Protein AF-A0A532DV14-F1 (afdb_monomer_lite)

Structure (mmCIF, N/CA/C/O backbone):
data_AF-A0A532DV14-F1
#
_entry.id   AF-A0A532DV14-F1
#
loop_
_atom_site.group_PDB
_atom_site.id
_atom_site.type_symbol
_atom_site.label_atom_id
_atom_site.label_alt_id
_atom_site.label_comp_id
_atom_site.label_asym_id
_atom_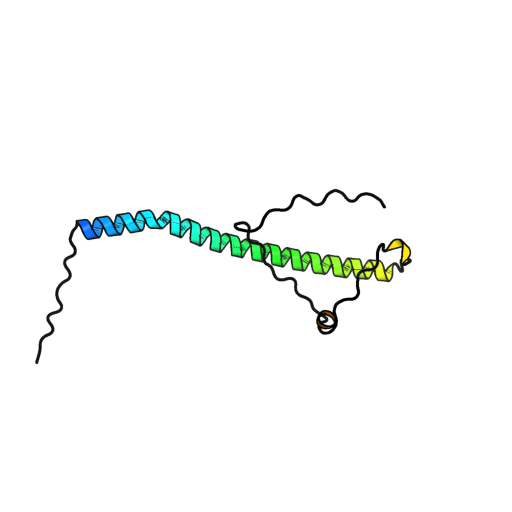site.label_entity_id
_atom_site.label_seq_id
_atom_site.pdbx_PDB_ins_code
_atom_site.Cartn_x
_atom_site.Cartn_y
_atom_site.Cartn_z
_atom_site.occupancy
_atom_site.B_iso_or_equiv
_atom_site.auth_seq_id
_atom_site.auth_comp_id
_atom_site.auth_asym_id
_atom_site.auth_atom_id
_atom_site.pdbx_PDB_model_num
ATOM 1 N N . MET A 1 1 ? 32.159 -33.730 -42.523 1.00 47.75 1 MET A N 1
ATOM 2 C CA . MET A 1 1 ? 32.304 -32.655 -41.511 1.00 47.75 1 MET A CA 1
ATOM 3 C C . MET A 1 1 ? 31.817 -31.330 -42.101 1.00 47.75 1 MET A C 1
ATOM 5 O O . MET A 1 1 ? 32.539 -30.713 -42.873 1.00 47.75 1 MET A O 1
ATOM 9 N N . ARG A 1 2 ? 30.573 -30.920 -41.816 1.00 55.19 2 ARG A N 1
ATOM 10 C CA . ARG A 1 2 ? 29.990 -29.655 -42.305 1.00 55.19 2 ARG A CA 1
ATOM 11 C C . ARG A 1 2 ? 30.410 -28.537 -41.345 1.00 55.19 2 ARG A C 1
ATOM 13 O O . ARG A 1 2 ? 29.931 -28.495 -40.217 1.00 55.19 2 ARG A O 1
ATOM 20 N N . ARG A 1 3 ? 31.344 -27.672 -41.751 1.00 60.66 3 ARG A N 1
ATOM 21 C CA . ARG A 1 3 ? 31.701 -26.482 -40.965 1.00 60.66 3 ARG A CA 1
ATOM 22 C C . ARG A 1 3 ? 30.551 -25.484 -41.078 1.00 60.66 3 ARG A C 1
ATOM 24 O O . ARG A 1 3 ? 30.345 -24.905 -42.139 1.00 60.66 3 ARG A O 1
ATOM 31 N N . VAL A 1 4 ? 29.795 -25.312 -39.998 1.00 64.56 4 VAL A N 1
ATOM 32 C CA . VAL A 1 4 ? 28.842 -24.208 -39.864 1.00 64.56 4 VAL A CA 1
ATOM 33 C C . VAL A 1 4 ? 29.678 -22.947 -39.684 1.00 64.56 4 VAL A C 1
ATOM 35 O O . VAL A 1 4 ? 30.227 -22.697 -38.614 1.00 64.56 4 VAL A O 1
ATOM 38 N N . THR A 1 5 ? 29.869 -22.181 -40.752 1.00 64.38 5 THR A N 1
ATOM 39 C CA . THR A 1 5 ? 30.481 -20.858 -40.647 1.00 64.38 5 THR A CA 1
ATOM 40 C C . THR A 1 5 ? 29.485 -19.948 -39.942 1.00 64.38 5 THR A C 1
ATOM 42 O O . THR A 1 5 ? 28.460 -19.597 -40.524 1.00 64.38 5 THR A O 1
ATOM 45 N N . ALA A 1 6 ? 29.764 -19.588 -38.688 1.00 66.62 6 ALA A N 1
ATOM 46 C CA . ALA A 1 6 ? 29.006 -18.572 -37.971 1.00 66.62 6 ALA A CA 1
ATOM 47 C C . ALA A 1 6 ? 29.075 -17.262 -38.770 1.00 66.62 6 ALA A C 1
ATOM 49 O O . ALA A 1 6 ? 30.128 -16.6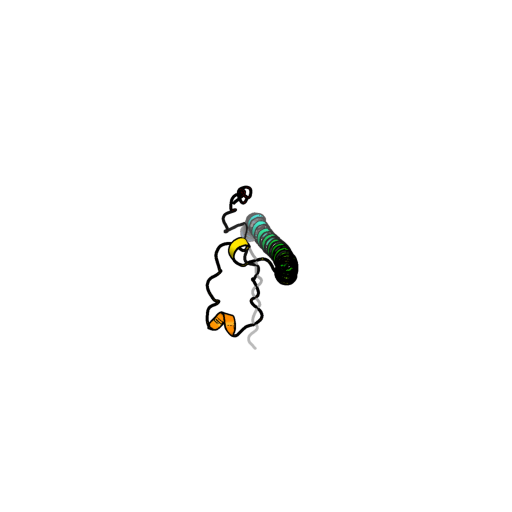28 -38.880 1.00 66.62 6 ALA A O 1
ATOM 50 N N . GLN A 1 7 ? 27.962 -16.901 -39.403 1.00 72.25 7 GLN A N 1
ATOM 51 C CA . GLN A 1 7 ? 27.851 -15.694 -40.205 1.00 72.25 7 GLN A CA 1
ATOM 52 C C . GLN A 1 7 ? 28.035 -14.484 -39.283 1.00 72.25 7 GLN A C 1
ATOM 54 O O . GLN A 1 7 ? 27.257 -14.272 -38.355 1.00 72.25 7 GLN A O 1
ATOM 59 N N . LYS A 1 8 ? 29.102 -13.707 -39.504 1.00 71.62 8 LYS A N 1
ATOM 60 C CA . LYS A 1 8 ? 29.409 -12.524 -38.691 1.00 71.62 8 LYS A CA 1
ATOM 61 C C . LYS A 1 8 ? 28.308 -11.480 -38.893 1.00 71.62 8 LYS A C 1
ATOM 63 O O . LYS A 1 8 ? 28.135 -10.968 -39.998 1.00 71.62 8 LYS A O 1
ATOM 68 N N . TRP A 1 9 ? 27.567 -11.173 -37.832 1.00 79.50 9 TRP A N 1
ATOM 69 C CA . TRP A 1 9 ? 26.539 -10.134 -37.831 1.00 79.50 9 TRP A CA 1
ATOM 70 C C . TRP A 1 9 ? 27.192 -8.756 -38.028 1.00 79.50 9 TRP A C 1
ATOM 72 O O . TRP A 1 9 ? 28.098 -8.383 -37.286 1.00 79.50 9 TRP A O 1
ATOM 82 N N . ARG A 1 10 ? 26.777 -8.017 -39.065 1.00 81.50 10 ARG A N 1
ATOM 83 C CA . ARG A 1 10 ? 27.280 -6.669 -39.394 1.00 81.50 10 ARG A CA 1
ATOM 84 C C . ARG A 1 10 ? 26.093 -5.702 -39.474 1.00 81.50 10 ARG A C 1
ATOM 86 O O . ARG A 1 10 ? 25.618 -5.431 -40.579 1.00 81.50 10 ARG A O 1
ATOM 93 N N . PRO A 1 11 ? 25.552 -5.244 -38.330 1.00 81.44 11 PRO A N 1
ATOM 94 C CA . PRO A 1 11 ? 24.451 -4.291 -38.331 1.00 81.44 11 PRO A CA 1
ATOM 95 C C . PRO A 1 11 ? 24.886 -2.990 -39.012 1.00 81.44 11 PRO A C 1
ATOM 97 O O . PRO A 1 11 ? 26.033 -2.554 -38.897 1.00 81.44 11 PRO A O 1
ATOM 100 N N . ARG A 1 12 ? 23.967 -2.368 -39.752 1.00 88.25 12 ARG A N 1
ATOM 101 C CA . ARG A 1 12 ? 24.206 -1.048 -40.344 1.00 88.25 12 ARG A CA 1
ATOM 102 C C . ARG A 1 12 ? 24.240 -0.005 -39.225 1.00 88.25 12 ARG A C 1
ATOM 104 O O . ARG A 1 12 ? 23.492 -0.127 -38.258 1.00 88.25 12 ARG A O 1
ATOM 111 N N . LEU A 1 13 ? 25.045 1.050 -39.385 1.00 91.25 13 LEU A N 1
ATOM 112 C CA . LEU A 1 13 ? 25.135 2.152 -38.412 1.00 91.25 13 LEU A CA 1
ATOM 113 C C . LEU A 1 13 ? 23.748 2.720 -38.063 1.00 91.25 13 LEU A C 1
ATOM 115 O O . LEU A 1 13 ? 23.433 2.911 -36.894 1.00 91.25 13 LEU A O 1
ATOM 119 N N . ALA A 1 14 ? 22.887 2.888 -39.070 1.00 92.31 14 ALA A N 1
ATOM 120 C CA . ALA A 1 14 ? 21.509 3.340 -38.890 1.00 92.31 14 ALA A CA 1
ATOM 121 C C . ALA A 1 14 ? 20.696 2.444 -37.938 1.00 92.31 14 ALA A C 1
ATOM 123 O O . ALA A 1 14 ? 19.918 2.953 -37.142 1.00 92.31 14 ALA A O 1
ATOM 124 N N . THR A 1 15 ? 20.895 1.122 -37.971 1.00 93.38 15 THR A N 1
ATOM 125 C CA . THR A 1 15 ? 20.206 0.185 -37.070 1.00 93.38 15 THR A CA 1
ATOM 126 C C . THR A 1 15 ? 20.615 0.413 -35.618 1.00 93.38 15 THR A C 1
ATOM 128 O O . THR A 1 15 ? 19.760 0.408 -34.739 1.00 93.38 15 THR A O 1
ATOM 131 N N . VAL A 1 16 ? 21.905 0.655 -35.368 1.00 93.75 16 VAL A N 1
ATOM 132 C CA . VAL A 1 16 ? 22.422 0.946 -34.022 1.00 93.75 16 VAL A CA 1
ATOM 133 C C . VAL A 1 16 ? 21.864 2.274 -33.512 1.00 93.75 16 VAL A C 1
ATOM 135 O O . VAL A 1 16 ? 21.372 2.340 -32.390 1.00 93.75 16 VAL A O 1
ATOM 138 N N . VAL A 1 17 ? 21.869 3.310 -34.355 1.00 96.00 17 VAL A N 1
ATOM 139 C CA . VAL A 1 17 ? 21.326 4.632 -34.005 1.00 96.00 17 VAL A CA 1
ATOM 140 C C . VAL A 1 17 ? 19.830 4.549 -33.696 1.00 96.00 17 VAL A C 1
ATOM 142 O O . VAL A 1 17 ? 19.399 5.049 -32.662 1.00 96.00 17 VAL A O 1
ATOM 145 N N . ILE A 1 18 ? 19.039 3.869 -34.532 1.00 97.25 18 ILE A N 1
ATOM 146 C CA . ILE A 1 18 ? 17.600 3.680 -34.295 1.00 97.25 18 ILE A CA 1
ATOM 147 C C . ILE A 1 18 ? 17.353 2.904 -32.997 1.00 97.25 18 ILE A C 1
ATOM 149 O O . ILE A 1 18 ? 16.490 3.296 -32.218 1.00 97.25 18 ILE A O 1
ATOM 153 N N . ALA A 1 19 ? 18.118 1.842 -32.727 1.00 96.19 19 ALA A N 1
ATOM 154 C CA . ALA A 1 19 ? 17.978 1.074 -31.491 1.00 96.19 19 ALA A CA 1
ATOM 155 C C . ALA A 1 19 ? 18.237 1.938 -30.245 1.00 96.19 19 ALA A C 1
ATOM 157 O O . ALA A 1 19 ? 17.470 1.875 -29.286 1.00 96.19 19 ALA A O 1
ATOM 158 N N . ILE A 1 20 ? 19.268 2.788 -30.282 1.00 96.56 20 ILE A N 1
ATOM 159 C CA . ILE A 1 20 ? 19.569 3.731 -29.196 1.00 96.56 20 ILE A CA 1
ATOM 160 C C . ILE A 1 20 ? 18.441 4.754 -29.044 1.00 96.56 20 ILE A C 1
ATOM 162 O O . ILE A 1 20 ? 17.996 4.994 -27.927 1.00 96.56 20 ILE A O 1
ATOM 166 N N . LEU A 1 21 ? 17.940 5.331 -30.140 1.00 97.31 21 LEU A N 1
ATOM 167 C CA . LEU A 1 21 ? 16.841 6.300 -30.088 1.00 97.31 21 LEU A CA 1
ATOM 168 C C . LEU A 1 21 ? 15.564 5.686 -29.503 1.00 97.31 21 LEU A C 1
ATOM 170 O O . LEU A 1 21 ? 14.931 6.306 -28.655 1.00 97.31 21 LEU A O 1
ATOM 174 N N . ILE A 1 22 ? 15.217 4.457 -29.895 1.00 97.81 22 ILE A N 1
ATOM 175 C CA . ILE A 1 22 ? 14.086 3.721 -29.314 1.00 97.81 22 ILE A CA 1
ATOM 176 C C . ILE A 1 22 ? 14.320 3.477 -27.823 1.00 97.81 22 ILE A C 1
ATOM 178 O O . ILE A 1 22 ? 13.408 3.681 -27.029 1.00 97.81 22 ILE A O 1
ATOM 182 N N . MET A 1 23 ? 15.533 3.078 -27.429 1.00 97.25 23 MET A N 1
ATOM 183 C CA . MET A 1 23 ? 15.871 2.868 -26.023 1.00 97.25 23 MET A CA 1
ATOM 184 C C . MET A 1 23 ? 15.701 4.162 -25.219 1.00 97.25 23 MET A C 1
ATOM 186 O O . MET A 1 23 ? 14.984 4.160 -24.225 1.00 97.25 23 MET A O 1
ATOM 190 N N . VAL A 1 24 ? 16.259 5.280 -25.692 1.00 97.31 24 VAL A N 1
ATOM 191 C CA . VAL A 1 24 ? 16.098 6.610 -25.077 1.00 97.31 24 VAL A CA 1
ATOM 192 C C . VAL A 1 24 ? 14.626 7.024 -25.008 1.00 97.31 24 VAL A C 1
ATOM 194 O O . VAL A 1 24 ? 14.189 7.561 -23.995 1.00 97.31 24 VAL A O 1
ATOM 197 N N . MET A 1 25 ? 13.836 6.737 -26.042 1.00 97.38 25 MET A N 1
ATOM 198 C CA . MET A 1 25 ? 12.402 7.032 -26.055 1.00 97.38 25 MET A CA 1
ATOM 199 C C . MET A 1 25 ? 11.599 6.131 -25.101 1.00 97.38 25 MET A C 1
ATOM 201 O O . MET A 1 25 ? 10.560 6.545 -24.593 1.00 97.38 25 MET A O 1
ATOM 205 N N . ALA A 1 26 ? 12.074 4.914 -24.825 1.00 96.69 26 ALA A N 1
ATOM 206 C CA . ALA A 1 26 ? 11.441 3.980 -23.898 1.00 96.69 26 ALA A CA 1
ATOM 207 C C . ALA A 1 26 ? 11.751 4.289 -22.422 1.00 96.69 26 ALA A C 1
ATOM 209 O O . ALA A 1 26 ? 10.940 3.954 -21.556 1.00 96.69 26 ALA A O 1
ATOM 210 N N . LEU A 1 27 ? 12.878 4.949 -22.123 1.00 96.12 27 LEU A N 1
ATOM 211 C CA . LEU A 1 27 ? 13.260 5.358 -20.763 1.00 96.12 27 LEU A CA 1
ATOM 212 C C . LEU A 1 27 ? 12.131 6.063 -19.979 1.00 96.12 27 LEU A C 1
ATOM 214 O O . LEU A 1 27 ? 11.861 5.629 -18.859 1.00 96.12 27 LEU A O 1
ATOM 218 N N . PRO A 1 28 ? 11.439 7.097 -20.505 1.00 93.62 28 PRO A N 1
ATOM 219 C CA . PRO A 1 28 ? 10.367 7.765 -19.761 1.00 93.62 28 PRO A CA 1
ATOM 220 C C . PRO A 1 28 ? 9.176 6.845 -19.458 1.00 93.62 28 PRO A C 1
ATOM 222 O O . PRO A 1 28 ? 8.607 6.922 -18.371 1.00 93.62 28 PRO A O 1
ATOM 225 N N . LEU A 1 29 ? 8.820 5.937 -20.374 1.00 93.00 29 LEU A N 1
ATOM 226 C CA . LEU A 1 29 ? 7.735 4.971 -20.157 1.00 93.00 29 LEU A CA 1
ATOM 227 C C . LEU A 1 29 ? 8.106 3.949 -19.078 1.00 93.00 29 LEU A C 1
ATOM 229 O O . LEU A 1 29 ? 7.300 3.661 -18.1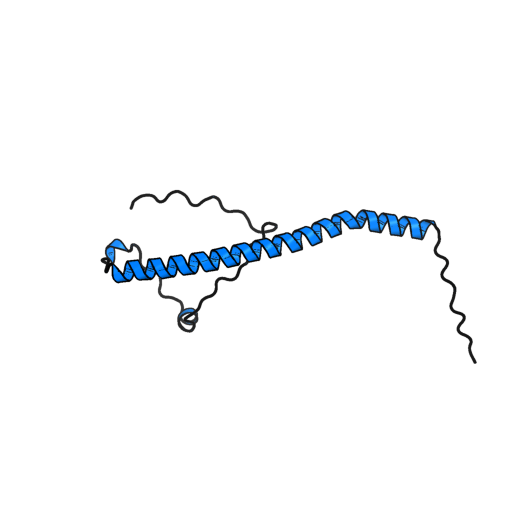94 1.00 93.00 29 LEU A O 1
ATOM 233 N N . ALA A 1 30 ? 9.339 3.438 -19.122 1.00 91.75 30 ALA A N 1
ATOM 234 C CA . ALA A 1 30 ? 9.858 2.541 -18.097 1.00 91.75 30 ALA A CA 1
ATOM 235 C C . ALA A 1 30 ? 9.912 3.233 -16.726 1.00 91.75 30 ALA A C 1
ATOM 237 O O . ALA A 1 30 ? 9.492 2.648 -15.730 1.00 91.75 30 ALA A O 1
ATOM 238 N N . GLY A 1 31 ? 10.356 4.493 -16.675 1.00 89.56 31 GLY A N 1
ATOM 239 C CA . GLY A 1 31 ? 10.378 5.295 -15.451 1.00 89.56 31 GLY A CA 1
ATOM 240 C C . GLY A 1 31 ? 8.993 5.449 -14.821 1.00 89.56 31 GLY A C 1
ATOM 241 O O . GLY A 1 31 ? 8.828 5.162 -13.638 1.00 89.56 31 GLY A O 1
ATOM 242 N N . LEU A 1 32 ? 7.979 5.810 -15.617 1.00 87.69 32 LEU A N 1
ATOM 243 C CA . LEU A 1 32 ? 6.590 5.890 -15.148 1.00 87.69 32 LEU A CA 1
ATOM 244 C C . LEU A 1 32 ? 6.067 4.542 -14.634 1.00 87.69 32 LEU A C 1
ATOM 246 O O . LEU A 1 32 ? 5.362 4.497 -13.628 1.00 87.69 32 LEU A O 1
ATOM 250 N N . PHE A 1 33 ? 6.419 3.442 -15.301 1.00 86.19 33 PHE A N 1
ATOM 251 C CA . PHE A 1 33 ? 6.018 2.101 -14.882 1.00 86.19 33 PHE A CA 1
ATOM 252 C C . PHE A 1 33 ? 6.620 1.710 -13.524 1.00 86.19 33 PHE A C 1
ATOM 254 O O . PHE A 1 33 ? 5.891 1.275 -12.632 1.00 86.19 33 PHE A O 1
ATOM 261 N N . PHE A 1 34 ? 7.930 1.904 -13.334 1.00 84.31 34 PHE A N 1
ATOM 262 C CA . PHE A 1 34 ? 8.590 1.619 -12.055 1.00 84.31 34 PHE A CA 1
ATOM 263 C C . PHE A 1 34 ? 8.103 2.529 -10.929 1.00 84.31 34 PHE A C 1
ATOM 265 O O . PHE A 1 34 ? 7.937 2.065 -9.803 1.00 84.31 34 PHE A O 1
ATOM 272 N N . PHE A 1 35 ? 7.835 3.800 -11.230 1.00 84.06 35 PHE A N 1
ATOM 273 C CA . PHE A 1 35 ? 7.284 4.738 -10.262 1.00 84.06 35 PHE A CA 1
ATOM 274 C C . PHE A 1 35 ? 5.909 4.283 -9.765 1.00 84.06 35 PHE A C 1
ATOM 276 O O . PHE A 1 35 ? 5.718 4.145 -8.563 1.00 84.06 35 PHE A O 1
ATOM 283 N N . ARG A 1 36 ? 5.004 3.906 -10.678 1.00 79.31 36 ARG A N 1
ATOM 284 C CA . ARG A 1 36 ? 3.693 3.344 -10.313 1.00 79.31 36 ARG A CA 1
ATOM 285 C C . ARG A 1 36 ? 3.800 2.066 -9.491 1.00 79.31 36 ARG A C 1
ATOM 287 O O . ARG A 1 36 ? 3.019 1.863 -8.569 1.00 79.31 36 ARG A O 1
ATOM 294 N N . LEU A 1 37 ? 4.758 1.198 -9.817 1.00 75.88 37 LEU A N 1
ATOM 295 C CA . LEU A 1 37 ? 4.984 -0.015 -9.036 1.00 75.88 37 LEU A CA 1
ATOM 296 C C . LEU A 1 37 ? 5.428 0.322 -7.607 1.00 75.88 37 LEU A C 1
ATOM 298 O O . LEU A 1 37 ? 4.931 -0.288 -6.667 1.00 75.88 37 LEU A O 1
ATOM 302 N N . TYR A 1 38 ? 6.335 1.287 -7.438 1.00 76.12 38 TYR A N 1
ATOM 303 C CA . TYR A 1 38 ? 6.801 1.721 -6.122 1.00 76.12 38 TYR A CA 1
ATOM 304 C C . TYR A 1 38 ? 5.690 2.398 -5.311 1.00 76.12 38 TYR A C 1
ATOM 306 O O . TYR A 1 38 ? 5.462 2.020 -4.161 1.00 76.12 38 TYR A O 1
ATOM 314 N N . GLU A 1 39 ? 4.972 3.347 -5.916 1.00 74.94 39 GLU A N 1
ATOM 315 C CA . GLU A 1 39 ? 3.867 4.053 -5.267 1.00 74.94 39 GLU A CA 1
ATOM 316 C C . GLU A 1 39 ? 2.799 3.072 -4.792 1.00 74.94 39 GLU A C 1
ATOM 318 O O . GLU A 1 39 ? 2.448 3.075 -3.614 1.00 74.94 39 GLU A O 1
ATOM 323 N N . ASN A 1 40 ? 2.358 2.154 -5.656 1.00 79.62 40 ASN A N 1
ATOM 324 C CA . ASN A 1 40 ? 1.306 1.207 -5.296 1.00 79.62 40 ASN A CA 1
ATOM 325 C C . ASN A 1 40 ? 1.718 0.271 -4.151 1.00 79.62 40 ASN A C 1
ATOM 327 O O . ASN A 1 40 ? 0.858 -0.143 -3.378 1.00 79.62 40 ASN A O 1
ATOM 331 N N . GLN A 1 41 ? 3.008 -0.049 -3.999 1.00 78.00 41 GLN A N 1
ATOM 332 C CA . GLN A 1 41 ? 3.474 -0.849 -2.861 1.00 78.00 41 GLN A CA 1
ATOM 333 C C . GLN A 1 41 ? 3.543 -0.036 -1.567 1.00 78.00 41 GLN A C 1
ATOM 335 O O . GLN A 1 41 ? 3.067 -0.502 -0.532 1.00 78.00 41 GLN A O 1
ATOM 340 N N . LEU A 1 42 ? 4.082 1.186 -1.617 1.00 81.38 42 LEU A N 1
ATOM 341 C CA . LEU A 1 42 ? 4.166 2.046 -0.436 1.00 81.38 42 LEU A CA 1
ATOM 342 C C . LEU A 1 42 ? 2.768 2.411 0.092 1.00 81.38 42 LEU A C 1
ATOM 344 O O . LEU A 1 42 ? 2.539 2.387 1.298 1.00 81.38 42 LEU A O 1
ATOM 348 N N . ILE A 1 43 ? 1.818 2.679 -0.809 1.00 82.25 43 ILE A N 1
ATOM 349 C CA . ILE A 1 43 ? 0.420 2.985 -0.468 1.00 82.25 43 ILE A CA 1
ATOM 350 C C . ILE A 1 43 ? -0.261 1.783 0.187 1.00 82.25 43 ILE A C 1
ATOM 352 O O . ILE A 1 43 ? -0.914 1.923 1.216 1.00 82.25 43 ILE A O 1
ATOM 356 N N . ARG A 1 44 ? -0.085 0.579 -0.365 1.00 83.69 44 ARG A N 1
ATOM 357 C CA . ARG A 1 44 ? -0.656 -0.638 0.233 1.00 83.69 44 ARG A CA 1
ATOM 358 C C . ARG A 1 44 ? -0.090 -0.916 1.620 1.00 83.69 44 ARG A C 1
ATOM 360 O O . ARG A 1 44 ? -0.806 -1.428 2.476 1.00 83.69 44 ARG A O 1
ATOM 367 N N . GLN A 1 45 ? 1.175 -0.572 1.856 1.00 85.56 45 GLN A N 1
ATOM 368 C CA . GLN A 1 45 ? 1.790 -0.699 3.173 1.00 85.56 45 GLN A CA 1
ATOM 369 C C . GLN A 1 45 ? 1.183 0.282 4.183 1.00 85.56 45 GLN A C 1
ATOM 371 O O . GLN A 1 45 ? 0.848 -0.131 5.293 1.00 85.56 45 GLN A O 1
ATOM 376 N N . THR A 1 46 ? 1.002 1.553 3.812 1.00 88.75 46 THR A N 1
ATOM 377 C CA . THR A 1 46 ? 0.379 2.537 4.713 1.00 88.75 46 THR A CA 1
ATOM 378 C C . THR A 1 46 ? -1.091 2.216 4.969 1.00 88.75 46 THR A C 1
ATOM 380 O O . THR A 1 46 ? -1.555 2.332 6.100 1.00 88.75 46 THR A O 1
ATOM 383 N N . GLU A 1 47 ? -1.818 1.735 3.960 1.00 90.06 47 GLU A N 1
ATOM 384 C CA . GLU A 1 47 ? -3.189 1.249 4.117 1.00 90.06 47 GLU A CA 1
ATOM 385 C C . GLU A 1 47 ? -3.253 0.050 5.076 1.00 90.06 47 GLU A C 1
ATOM 387 O O . GLU A 1 47 ? -4.090 0.037 5.977 1.00 90.06 47 GLU A O 1
ATOM 392 N N . ALA A 1 48 ? -2.342 -0.921 4.948 1.00 89.88 48 ALA A N 1
ATOM 393 C CA . ALA A 1 48 ? -2.270 -2.063 5.860 1.00 89.88 48 ALA A CA 1
ATOM 394 C C . ALA A 1 48 ? -2.043 -1.629 7.315 1.00 89.88 48 ALA A C 1
ATOM 396 O O . ALA A 1 48 ? -2.674 -2.156 8.234 1.00 89.88 48 ALA A O 1
ATOM 397 N N . GLU A 1 49 ? -1.164 -0.651 7.524 1.00 91.25 49 GLU A N 1
ATOM 398 C CA . GLU A 1 49 ? -0.894 -0.098 8.846 1.00 91.25 49 GLU A CA 1
ATOM 399 C C . GLU A 1 49 ? -2.114 0.643 9.415 1.00 91.25 49 GLU A C 1
ATOM 401 O O . GLU A 1 49 ? -2.495 0.400 10.560 1.00 91.25 49 GLU A O 1
ATOM 406 N N . LEU A 1 50 ? -2.787 1.478 8.615 1.00 93.19 50 LEU A N 1
ATOM 407 C CA . LEU A 1 50 ? -4.009 2.173 9.033 1.00 93.19 50 LEU A CA 1
ATOM 408 C C . LEU A 1 50 ? -5.152 1.201 9.353 1.00 93.19 50 LEU A C 1
ATOM 410 O O . LEU A 1 50 ? -5.879 1.416 10.322 1.00 93.19 50 LEU A O 1
ATOM 414 N N . ILE A 1 51 ? -5.297 0.118 8.585 1.00 91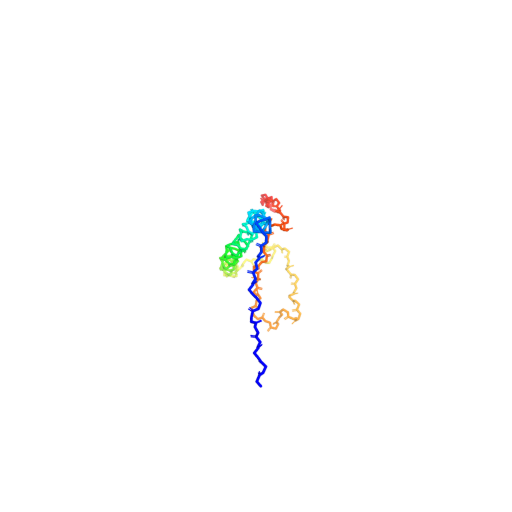.56 51 ILE A N 1
ATOM 415 C CA . ILE A 1 51 ? -6.262 -0.952 8.869 1.00 91.56 51 ILE A CA 1
ATOM 416 C C . ILE A 1 51 ? -5.933 -1.618 10.208 1.00 91.56 51 ILE A C 1
ATOM 418 O O . ILE A 1 51 ? -6.830 -1.804 11.031 1.00 91.56 51 ILE A O 1
ATOM 422 N N . ALA A 1 52 ? -4.662 -1.947 10.457 1.00 91.38 52 ALA A N 1
ATOM 423 C CA . ALA A 1 52 ? -4.240 -2.558 11.714 1.00 91.38 52 ALA A CA 1
ATOM 424 C C . ALA A 1 52 ? -4.512 -1.633 12.911 1.00 91.38 52 ALA A C 1
ATOM 426 O O . ALA A 1 52 ? -5.128 -2.053 13.890 1.00 91.38 52 ALA A O 1
ATOM 427 N N . GLN A 1 53 ? -4.124 -0.359 12.815 1.00 94.88 53 GLN A N 1
ATOM 428 C CA . GLN A 1 53 ? -4.374 0.637 13.859 1.00 94.88 53 GLN A CA 1
ATOM 429 C C . GLN A 1 53 ? -5.878 0.854 14.089 1.00 94.88 53 GLN A C 1
ATOM 431 O O . GLN A 1 53 ? -6.341 0.858 15.231 1.00 94.88 53 GLN A O 1
ATOM 436 N N . GLY A 1 54 ? -6.660 0.965 13.013 1.00 93.00 54 GLY A N 1
ATOM 437 C CA . GLY A 1 54 ? -8.114 1.087 13.077 1.00 93.00 54 GLY A CA 1
ATOM 438 C C . GLY A 1 54 ? -8.780 -0.121 13.735 1.00 93.00 54 GLY A C 1
ATOM 439 O O . GLY A 1 54 ? -9.693 0.052 14.542 1.00 93.00 54 GLY A O 1
ATOM 440 N N . ALA A 1 55 ? -8.293 -1.335 13.463 1.00 91.12 55 ALA A N 1
ATOM 441 C CA . ALA A 1 55 ? -8.790 -2.556 14.092 1.00 91.12 55 ALA A CA 1
ATOM 442 C C . ALA A 1 55 ? -8.525 -2.575 15.605 1.00 91.12 55 ALA A C 1
ATOM 444 O O . ALA A 1 55 ? -9.419 -2.933 16.374 1.00 91.12 55 ALA A O 1
ATOM 445 N N . VAL A 1 56 ? -7.337 -2.142 16.047 1.00 93.38 56 VAL A N 1
ATOM 446 C CA . VAL A 1 56 ? -7.019 -2.026 17.481 1.00 93.38 56 VAL A CA 1
ATOM 447 C C . VAL A 1 56 ? -7.929 -0.999 18.157 1.00 93.38 56 VAL A C 1
ATOM 449 O O . VAL A 1 56 ? -8.537 -1.305 19.181 1.00 93.38 56 VAL A O 1
ATOM 452 N N . LEU A 1 57 ? -8.081 0.193 17.569 1.00 94.81 57 LEU A N 1
ATOM 453 C CA . LEU A 1 57 ? -8.957 1.238 18.110 1.00 94.81 57 LEU A CA 1
ATOM 454 C C . LEU A 1 57 ? -10.419 0.782 18.188 1.00 94.81 57 LEU A C 1
ATOM 456 O O . LEU A 1 57 ? -11.077 1.010 19.200 1.00 94.81 57 LEU A O 1
ATOM 460 N N . ALA A 1 58 ? -10.921 0.104 17.154 1.00 90.44 58 ALA A N 1
ATOM 461 C CA . ALA A 1 58 ? -12.277 -0.435 17.140 1.00 90.44 58 ALA A CA 1
ATOM 462 C C . ALA A 1 58 ? -12.481 -1.513 18.214 1.00 90.44 58 ALA A C 1
ATOM 464 O O . ALA A 1 58 ? -13.518 -1.526 18.877 1.00 90.44 58 ALA A O 1
ATOM 465 N N . ALA A 1 59 ? -11.499 -2.398 18.413 1.00 90.25 59 ALA A N 1
ATOM 466 C CA . ALA A 1 59 ? -11.562 -3.444 19.430 1.00 90.25 59 ALA A CA 1
ATOM 467 C C . ALA A 1 59 ? -11.590 -2.862 20.851 1.00 90.25 59 ALA A C 1
ATOM 469 O O . ALA A 1 59 ? -12.439 -3.264 21.651 1.00 90.25 59 ALA A O 1
ATOM 470 N N . LEU A 1 60 ? -10.717 -1.887 21.133 1.00 95.06 60 LEU A N 1
ATOM 471 C CA . LEU A 1 60 ? -10.679 -1.177 22.413 1.00 95.06 60 LEU A CA 1
ATOM 472 C C . LEU A 1 60 ? -11.979 -0.412 22.656 1.00 95.06 60 LEU A C 1
ATOM 474 O O . LEU A 1 60 ? -12.612 -0.589 23.690 1.00 95.06 60 LEU A O 1
ATOM 478 N N . TYR A 1 61 ? -12.442 0.362 21.674 1.00 91.44 61 TYR A N 1
ATOM 479 C CA . TYR A 1 61 ? -13.699 1.097 21.789 1.00 91.44 61 TYR A CA 1
ATOM 480 C C . TYR A 1 61 ? -14.890 0.164 22.042 1.00 91.44 61 TYR A C 1
ATOM 482 O O . TYR A 1 61 ? -15.725 0.428 22.904 1.00 91.44 61 TYR A O 1
ATOM 490 N N . ALA A 1 62 ? -14.955 -0.969 21.338 1.00 88.94 62 ALA A N 1
ATOM 491 C CA . ALA A 1 62 ? -15.999 -1.962 21.556 1.00 88.94 62 ALA A CA 1
ATOM 492 C C . ALA A 1 62 ? -15.930 -2.596 22.955 1.00 88.94 62 ALA A C 1
ATOM 494 O O . ALA A 1 62 ? -16.968 -2.968 23.499 1.00 88.94 62 ALA A O 1
ATOM 495 N N . GLN A 1 63 ? -14.736 -2.751 23.532 1.00 92.50 63 GLN A N 1
ATOM 496 C CA . GLN A 1 63 ? -14.570 -3.226 24.903 1.00 92.50 63 GLN A CA 1
ATOM 497 C C . GLN A 1 63 ? -15.058 -2.185 25.915 1.00 92.50 63 GLN A C 1
ATOM 499 O O . GLN A 1 63 ? -15.920 -2.514 26.723 1.00 92.50 63 GLN A O 1
ATOM 504 N N . GLU A 1 64 ? -14.605 -0.939 25.801 1.00 93.12 64 GLU A N 1
ATOM 505 C CA . GLU A 1 64 ? -15.011 0.173 26.673 1.00 93.12 64 GLU A CA 1
ATOM 506 C C . GLU A 1 64 ? -16.534 0.368 26.681 1.00 93.12 64 GLU A C 1
ATOM 508 O O . GLU A 1 64 ? -17.162 0.481 27.730 1.00 93.12 64 GLU A O 1
ATOM 513 N N . VAL A 1 65 ? -17.170 0.324 25.505 1.00 90.94 65 VAL A N 1
ATOM 514 C CA . VAL A 1 65 ? -18.632 0.435 25.379 1.00 90.94 65 VAL A CA 1
ATOM 515 C C . VAL A 1 65 ? -19.361 -0.722 26.072 1.00 90.94 65 VAL A C 1
ATOM 517 O O . VAL A 1 65 ? -20.413 -0.505 26.677 1.00 90.94 65 VAL A O 1
ATOM 520 N N . ARG A 1 66 ? -18.819 -1.948 26.001 1.00 88.81 66 ARG A N 1
ATOM 521 C CA . ARG A 1 66 ? -19.385 -3.114 26.700 1.00 88.81 66 ARG A CA 1
ATOM 522 C C . ARG A 1 66 ? -19.238 -2.987 28.214 1.00 88.81 66 ARG A C 1
ATOM 524 O O . ARG A 1 66 ? -20.192 -3.277 28.929 1.00 88.81 66 ARG A O 1
ATOM 531 N N . GLU A 1 67 ? -18.074 -2.555 28.689 1.00 93.38 67 GLU A N 1
ATOM 532 C CA . GLU A 1 67 ? -17.785 -2.387 30.119 1.00 93.38 67 GLU A CA 1
ATOM 533 C C . GLU A 1 67 ? -18.584 -1.235 30.741 1.00 93.38 67 GLU A C 1
ATOM 535 O O . GLU A 1 67 ? -19.051 -1.348 31.873 1.00 93.38 67 GLU A O 1
ATOM 540 N N . ALA A 1 68 ? -18.843 -0.172 29.976 1.00 91.25 68 ALA A N 1
ATOM 541 C CA . ALA A 1 68 ? -19.688 0.940 30.399 1.00 91.25 68 ALA A CA 1
ATOM 542 C C . ALA A 1 68 ? -21.168 0.555 30.601 1.00 91.25 68 ALA A C 1
ATOM 544 O O . ALA A 1 68 ? -21.920 1.333 31.190 1.00 91.25 68 ALA A O 1
ATOM 545 N N . GLY A 1 69 ? -21.611 -0.610 30.106 1.00 88.06 69 GLY A N 1
ATOM 546 C CA . GLY A 1 69 ? -22.972 -1.114 30.319 1.00 88.06 69 GLY A CA 1
ATOM 547 C C . GLY A 1 69 ? -24.067 -0.184 29.787 1.00 88.06 69 GLY A C 1
ATOM 548 O O . GLY A 1 69 ? -25.135 -0.071 30.391 1.00 88.06 69 GLY A O 1
ATOM 549 N N . LEU A 1 70 ? -23.795 0.528 28.689 1.00 87.50 70 LEU A N 1
ATOM 550 C CA . LEU A 1 70 ? -24.715 1.513 28.122 1.00 87.50 70 LEU A CA 1
ATOM 551 C C . LEU A 1 70 ? -26.043 0.867 27.705 1.00 87.50 70 LEU A C 1
ATOM 553 O O . LEU A 1 70 ? -26.074 -0.214 27.115 1.00 87.50 70 LEU A O 1
ATOM 557 N N . ALA A 1 71 ? -27.146 1.569 27.975 1.00 86.31 71 ALA A N 1
ATOM 558 C CA . ALA A 1 71 ? -28.468 1.129 27.549 1.00 86.31 71 ALA A CA 1
ATOM 559 C C . ALA A 1 71 ? -28.550 1.063 26.006 1.00 86.31 71 ALA A C 1
ATOM 561 O O . ALA A 1 71 ? -28.020 1.964 25.341 1.00 86.31 71 ALA A O 1
ATOM 562 N N . PRO A 1 72 ? -29.218 0.049 25.420 1.00 82.06 72 PRO A N 1
ATOM 563 C CA . PRO A 1 72 ? -29.262 -0.154 23.971 1.00 82.06 72 PRO A CA 1
ATOM 564 C C . PRO A 1 72 ? -29.790 1.051 23.193 1.00 82.06 72 PRO A C 1
ATOM 566 O O . PRO A 1 72 ? -29.342 1.293 22.075 1.00 82.06 72 PRO A O 1
ATOM 569 N N . GLU A 1 73 ? -30.685 1.850 23.786 1.00 84.81 73 GLU A N 1
ATOM 570 C CA . GLU A 1 73 ? -31.239 3.034 23.121 1.00 84.81 73 GLU A CA 1
ATOM 571 C C . GLU A 1 73 ? -30.177 4.117 22.863 1.00 84.81 73 GLU A C 1
ATOM 573 O O . GLU A 1 73 ? -30.328 4.926 21.951 1.00 84.81 73 GLU A O 1
ATOM 578 N N . LYS A 1 74 ? -29.078 4.120 23.632 1.00 84.69 74 LYS A N 1
ATOM 579 C CA . LYS A 1 74 ? -27.957 5.059 23.468 1.00 84.69 74 LYS A CA 1
ATOM 580 C C . LYS A 1 74 ? -26.920 4.600 22.439 1.00 84.69 74 LYS A C 1
ATOM 582 O O . LYS A 1 74 ? -26.055 5.391 22.074 1.00 84.69 74 LYS A O 1
ATOM 587 N N . LEU A 1 75 ? -26.985 3.348 21.980 1.00 83.44 75 LEU A N 1
ATOM 588 C CA . LEU A 1 75 ? -26.032 2.765 21.023 1.00 83.44 75 LEU A CA 1
ATOM 589 C C . LEU A 1 75 ? -26.421 3.015 19.556 1.00 83.44 75 LEU A C 1
ATOM 591 O O . LEU A 1 75 ? -25.665 2.672 18.649 1.00 83.44 75 LEU A O 1
ATOM 595 N N . GLY A 1 76 ? -27.576 3.642 19.317 1.00 84.50 76 GLY A N 1
ATOM 596 C CA . GLY A 1 76 ? -28.069 3.955 17.980 1.00 84.50 76 GLY A CA 1
ATOM 597 C C . GLY A 1 76 ? -28.729 2.762 17.287 1.00 84.50 76 GLY A C 1
ATOM 598 O O . GLY A 1 76 ? -29.256 1.849 17.921 1.00 84.50 76 GLY A O 1
ATOM 599 N N . THR A 1 77 ? -28.751 2.790 15.955 1.00 85.25 77 THR A N 1
ATOM 600 C CA . THR A 1 77 ? -29.398 1.748 15.147 1.00 85.25 77 THR A CA 1
ATOM 601 C C . THR A 1 77 ? -28.635 0.422 15.220 1.00 85.25 77 THR A C 1
ATOM 603 O O . THR A 1 77 ? -27.431 0.412 14.947 1.00 85.25 77 THR A O 1
ATOM 606 N N . PRO A 1 78 ? -29.310 -0.706 15.511 1.00 81.69 78 PRO A N 1
ATOM 607 C CA . PRO A 1 78 ? -28.662 -2.009 15.588 1.00 81.69 78 PRO A CA 1
ATOM 608 C C . PRO A 1 78 ? -28.113 -2.437 14.224 1.00 81.69 78 PRO A C 1
ATOM 610 O O . PRO A 1 78 ? -28.765 -2.275 13.190 1.00 81.69 78 PRO A O 1
ATOM 613 N N . MET A 1 79 ? -26.911 -3.015 14.228 1.00 80.31 79 MET A N 1
ATOM 614 C CA . MET A 1 79 ? -26.293 -3.539 13.013 1.00 80.31 79 MET A CA 1
ATOM 615 C C . MET A 1 79 ? -27.009 -4.826 12.563 1.00 80.31 79 MET A C 1
ATOM 617 O O . MET A 1 79 ? -27.363 -5.648 13.416 1.00 80.31 79 MET A O 1
ATOM 621 N N . PRO A 1 80 ? -27.210 -5.044 11.248 1.00 81.69 80 PRO A N 1
ATOM 622 C CA . PRO A 1 80 ? -27.734 -6.308 10.747 1.00 81.69 80 PRO A CA 1
ATOM 623 C C . PRO A 1 80 ? -26.859 -7.481 11.210 1.00 81.69 80 PRO A C 1
ATOM 625 O O . PRO A 1 80 ? -25.634 -7.335 11.287 1.00 81.69 80 PRO A O 1
ATOM 628 N N . PRO A 1 81 ? -27.448 -8.652 11.509 1.00 75.50 81 PRO A N 1
ATOM 629 C CA . PRO A 1 81 ? -26.668 -9.809 11.915 1.00 75.50 81 PRO A CA 1
ATOM 630 C C . PRO A 1 81 ? -25.681 -10.199 10.801 1.00 75.50 81 PRO A C 1
ATOM 632 O O . PRO A 1 81 ? -26.061 -10.183 9.627 1.00 75.50 81 PRO A O 1
ATOM 635 N N . PRO A 1 82 ? -24.435 -10.582 11.144 1.00 72.56 82 PRO A N 1
ATOM 636 C CA . PRO A 1 82 ? -23.454 -11.013 10.154 1.00 72.56 82 PRO A CA 1
ATOM 637 C C . PRO A 1 82 ? -23.989 -12.208 9.361 1.00 72.56 82 PRO A C 1
ATOM 639 O O . PRO A 1 82 ? -24.729 -13.044 9.901 1.00 72.56 82 PRO A O 1
ATOM 642 N N . SER A 1 83 ? -23.619 -12.291 8.080 1.00 73.00 83 SER A N 1
ATOM 643 C CA . SER A 1 83 ? -24.068 -13.380 7.215 1.00 73.00 83 SER A CA 1
ATOM 644 C C . SER A 1 83 ? -23.572 -14.736 7.742 1.00 73.00 83 SER A C 1
ATOM 646 O O . SER A 1 83 ? -22.595 -14.829 8.485 1.00 73.00 83 SER A O 1
ATOM 648 N N . THR A 1 84 ? -24.229 -15.838 7.379 1.00 64.62 84 THR A N 1
ATOM 649 C CA . THR A 1 84 ? -23.861 -17.176 7.886 1.00 64.62 84 THR A CA 1
ATOM 650 C C . THR A 1 84 ? -22.424 -17.572 7.520 1.00 64.62 84 THR A C 1
ATOM 652 O O . THR A 1 84 ? -21.792 -18.326 8.256 1.00 64.62 84 THR A O 1
ATOM 655 N N . ARG A 1 85 ? -21.896 -17.037 6.409 1.00 63.16 85 ARG A N 1
ATOM 656 C CA . ARG A 1 85 ? -20.508 -17.227 5.961 1.00 63.16 85 ARG A CA 1
ATOM 657 C C . ARG A 1 85 ? -19.520 -16.454 6.843 1.00 63.16 85 ARG A C 1
ATOM 659 O O . ARG A 1 85 ? -18.473 -16.985 7.191 1.00 63.16 85 ARG A O 1
ATOM 666 N N . ASP A 1 86 ? -19.911 -15.258 7.265 1.00 60.12 86 ASP A N 1
ATOM 667 C CA . ASP A 1 86 ? -19.148 -14.377 8.154 1.00 60.12 86 ASP A CA 1
ATOM 668 C C . ASP A 1 86 ? -19.086 -14.914 9.587 1.00 60.12 86 ASP A C 1
ATOM 670 O O . ASP A 1 86 ? -18.083 -14.748 10.272 1.00 60.12 86 ASP A O 1
ATOM 674 N N . ARG A 1 87 ? -20.140 -15.610 10.032 1.00 59.91 87 ARG A N 1
ATOM 675 C CA . ARG A 1 87 ? -20.225 -16.204 11.376 1.00 59.91 87 ARG A CA 1
ATOM 676 C C . ARG A 1 87 ? -19.276 -17.397 11.571 1.00 59.91 87 ARG A C 1
ATOM 678 O O . ARG A 1 87 ? -18.957 -17.732 12.707 1.00 59.91 87 ARG A O 1
ATOM 685 N N . ALA A 1 88 ? -18.829 -18.031 10.485 1.00 64.31 88 ALA A N 1
ATOM 686 C CA . ALA A 1 88 ? -17.896 -19.157 10.536 1.00 64.31 88 ALA A CA 1
ATOM 687 C C . ALA A 1 88 ? -16.440 -18.725 10.789 1.00 64.31 88 ALA A C 1
ATOM 689 O O . ALA A 1 88 ? -15.644 -19.542 11.247 1.00 64.31 88 ALA A O 1
ATOM 690 N N . SER A 1 89 ? -16.090 -17.462 10.515 1.00 64.62 89 SER A N 1
ATOM 691 C CA . SER A 1 89 ? -14.745 -16.936 10.751 1.00 64.62 89 SER A CA 1
ATOM 692 C C . SER A 1 89 ? -14.766 -15.877 11.846 1.00 64.62 89 SER A C 1
ATOM 694 O O . SER A 1 89 ? -15.337 -14.803 11.676 1.00 64.62 89 SER A O 1
ATOM 696 N N . ALA A 1 90 ? -14.080 -16.148 12.959 1.00 68.94 90 ALA A N 1
ATOM 697 C CA . ALA A 1 90 ? -13.851 -15.152 14.007 1.00 68.94 90 ALA A CA 1
ATOM 69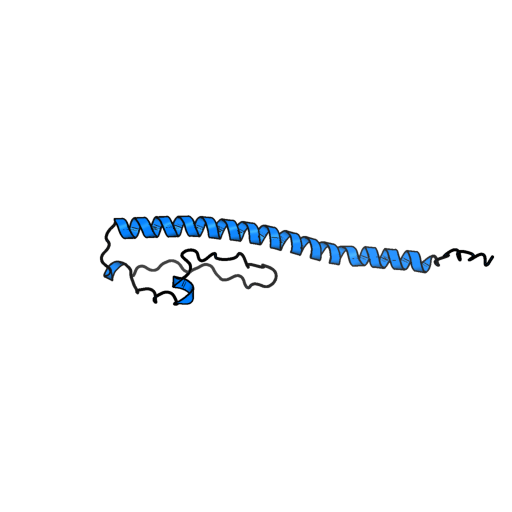8 C C . ALA A 1 90 ? -12.977 -13.975 13.527 1.00 68.94 90 ALA A C 1
ATOM 700 O O . ALA A 1 90 ? -12.932 -12.934 14.176 1.00 68.94 90 ALA A O 1
ATOM 701 N N . TYR A 1 91 ? -12.283 -14.141 12.397 1.00 70.19 91 TYR A N 1
ATOM 702 C CA . TYR A 1 91 ? -11.379 -13.152 11.829 1.00 70.19 91 TYR A CA 1
ATOM 703 C C . TYR A 1 91 ? -11.798 -12.786 10.402 1.00 70.19 91 TYR A C 1
ATOM 705 O O . TYR A 1 91 ? -11.883 -13.650 9.526 1.00 70.19 91 TYR A O 1
ATOM 713 N N . GLN A 1 92 ? -12.058 -11.499 10.172 1.00 77.88 92 GLN A N 1
ATOM 714 C CA . GLN A 1 92 ? -12.401 -10.940 8.863 1.00 77.88 92 GLN A CA 1
ATOM 715 C C . GLN A 1 92 ? -11.367 -9.877 8.488 1.00 77.88 92 GLN A C 1
ATOM 717 O O . GLN A 1 92 ? -11.534 -8.707 8.839 1.00 77.88 92 GLN A O 1
ATOM 7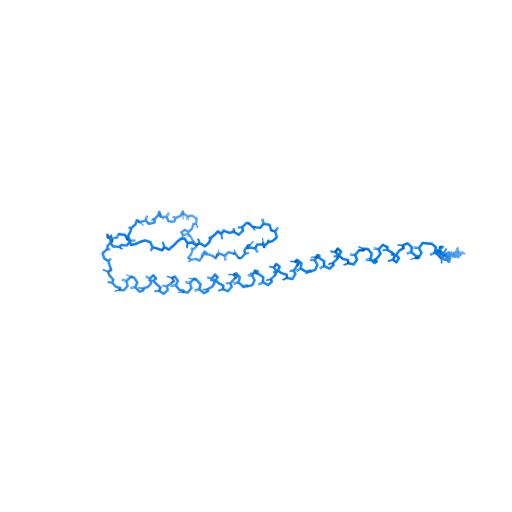22 N N . PRO A 1 93 ? -10.260 -10.276 7.842 1.00 77.00 93 PRO A N 1
ATOM 723 C CA . PRO A 1 93 ? -9.236 -9.331 7.439 1.00 77.00 93 PRO A CA 1
ATOM 724 C C . PRO A 1 93 ? -9.769 -8.400 6.350 1.00 77.00 93 PRO A C 1
ATOM 726 O O . PRO A 1 93 ? -10.389 -8.840 5.381 1.00 77.00 93 PRO A O 1
ATOM 729 N N . ILE A 1 94 ? -9.486 -7.109 6.503 1.00 84.25 94 ILE A N 1
ATOM 730 C CA . ILE A 1 94 ? -9.675 -6.115 5.448 1.00 84.25 94 ILE A CA 1
ATOM 731 C C . ILE A 1 94 ? -8.364 -6.072 4.665 1.00 84.25 94 ILE A C 1
ATOM 733 O O . ILE A 1 94 ? -7.317 -5.744 5.220 1.00 84.25 94 ILE A O 1
ATOM 737 N N . GLU A 1 95 ? -8.405 -6.465 3.396 1.00 86.06 95 GLU A N 1
ATOM 738 C CA . GLU A 1 95 ? -7.219 -6.444 2.539 1.00 86.06 95 GLU A CA 1
ATOM 739 C C . GLU A 1 95 ? -6.933 -5.022 2.037 1.00 86.06 95 GLU A C 1
ATOM 741 O O . GLU A 1 95 ? -7.871 -4.357 1.589 1.00 86.06 95 GLU A O 1
ATOM 746 N N . PRO A 1 96 ? -5.659 -4.585 2.019 1.00 85.94 96 PRO A N 1
ATOM 747 C CA . PRO A 1 96 ? -5.264 -3.342 1.369 1.00 85.94 96 PRO A CA 1
ATOM 748 C C . PRO A 1 96 ? -5.509 -3.412 -0.140 1.00 85.94 96 PRO A C 1
ATOM 750 O O . PRO A 1 96 ? -5.012 -4.323 -0.819 1.00 85.94 96 PRO A O 1
ATOM 753 N N . ARG A 1 97 ? -6.286 -2.474 -0.681 1.00 85.06 97 ARG A N 1
ATOM 754 C CA . ARG A 1 97 ? -6.684 -2.470 -2.098 1.00 85.06 97 ARG A CA 1
ATOM 755 C C . ARG A 1 97 ? -6.524 -1.122 -2.791 1.00 85.06 97 ARG A C 1
ATOM 757 O O . ARG A 1 97 ? -6.657 -1.107 -4.012 1.00 85.06 97 ARG A O 1
ATOM 764 N N . LEU A 1 98 ? -6.206 -0.055 -2.061 1.00 81.94 98 LEU A N 1
ATOM 765 C CA . LEU A 1 98 ? -6.164 1.309 -2.577 1.00 81.94 98 LEU A CA 1
ATOM 766 C C . LEU A 1 98 ? -5.095 1.477 -3.670 1.00 81.94 98 LEU A C 1
ATOM 768 O O . LEU A 1 98 ? -3.927 1.120 -3.488 1.00 81.94 98 LEU A O 1
ATOM 772 N N . ASP A 1 99 ? -5.495 2.064 -4.795 1.00 81.81 99 ASP A N 1
ATOM 773 C CA . ASP A 1 99 ? -4.625 2.416 -5.920 1.00 81.81 99 ASP A CA 1
ATOM 774 C C . ASP A 1 99 ? -4.914 3.851 -6.387 1.00 81.81 99 ASP A C 1
ATOM 776 O O . ASP A 1 99 ? -5.913 4.114 -7.052 1.00 81.81 99 ASP A O 1
ATOM 780 N N . LEU A 1 100 ? -4.024 4.802 -6.080 1.00 73.88 100 LEU A N 1
ATOM 781 C CA . LEU A 1 100 ? -4.216 6.228 -6.400 1.00 73.88 100 LEU A CA 1
ATOM 782 C C . LEU A 1 100 ? -4.331 6.521 -7.905 1.00 73.88 100 LEU A C 1
ATOM 784 O O . LEU A 1 100 ? -4.819 7.586 -8.285 1.00 73.88 100 LEU A O 1
ATOM 788 N N . ALA A 1 101 ? -3.871 5.613 -8.770 1.00 70.25 101 ALA A N 1
ATOM 789 C CA . ALA A 1 101 ? -3.944 5.801 -10.215 1.00 70.25 101 ALA A CA 1
ATOM 790 C C . ALA A 1 101 ? -5.332 5.485 -10.796 1.00 70.25 101 ALA A C 1
ATOM 792 O O . ALA A 1 101 ? -5.640 5.938 -11.903 1.00 70.25 101 ALA A O 1
ATOM 793 N N . SER A 1 102 ? -6.142 4.693 -10.090 1.00 77.25 102 SER A N 1
ATOM 794 C CA . SER A 1 102 ? -7.434 4.196 -10.573 1.00 77.25 102 SER A CA 1
ATOM 795 C C . SER A 1 102 ? -8.598 4.546 -9.646 1.00 77.25 102 SER A C 1
ATOM 797 O O . SER A 1 102 ? -9.704 4.803 -10.131 1.00 77.25 102 SER A O 1
ATOM 799 N N . ASP A 1 103 ? -8.353 4.635 -8.340 1.00 82.44 103 ASP A N 1
ATOM 800 C CA . ASP A 1 103 ? -9.378 4.919 -7.350 1.00 82.44 103 ASP A CA 1
ATOM 801 C C . ASP A 1 103 ? -9.685 6.412 -7.240 1.00 82.44 103 ASP A C 1
ATOM 803 O O . ASP A 1 103 ? -8.819 7.291 -7.232 1.00 82.44 103 ASP A O 1
ATOM 807 N N . ARG A 1 104 ? -10.978 6.711 -7.106 1.00 82.81 104 ARG A N 1
ATOM 808 C CA . ARG A 1 104 ? -11.451 8.074 -6.887 1.00 82.81 104 ARG A CA 1
ATOM 809 C C . ARG A 1 104 ? -11.280 8.453 -5.418 1.00 82.81 104 ARG A C 1
ATOM 811 O O . ARG A 1 104 ? -11.896 7.845 -4.547 1.00 82.81 104 ARG A O 1
ATOM 818 N N . ILE A 1 105 ? -10.539 9.527 -5.159 1.00 80.38 105 ILE A N 1
ATOM 819 C CA . ILE A 1 105 ? -10.412 10.098 -3.813 1.00 80.38 105 ILE A CA 1
ATOM 820 C C . ILE A 1 105 ? -11.772 10.655 -3.369 1.00 80.38 105 ILE A C 1
ATOM 822 O O . ILE A 1 105 ? -12.354 11.524 -4.027 1.00 80.38 105 ILE A O 1
ATOM 826 N N . LEU A 1 106 ? -12.288 10.131 -2.256 1.00 85.62 106 LEU A N 1
ATOM 827 C CA . LEU A 1 106 ? -13.530 10.594 -1.641 1.00 85.62 106 LEU A CA 1
ATOM 828 C C . LEU A 1 106 ? -13.288 11.879 -0.828 1.00 85.62 106 LEU A C 1
ATOM 830 O O . LEU A 1 106 ? -12.202 12.059 -0.274 1.00 85.62 106 LEU A O 1
ATOM 834 N N . PRO A 1 107 ? -14.281 12.785 -0.735 1.00 87.94 107 PRO A N 1
ATOM 835 C CA . PRO A 1 107 ? -14.178 13.951 0.133 1.00 87.94 107 PRO A CA 1
ATOM 836 C C . PRO A 1 107 ? -14.081 13.526 1.601 1.00 87.94 107 PRO A C 1
ATOM 838 O O . PRO A 1 107 ? -14.531 12.443 1.982 1.00 87.94 107 PRO A O 1
ATOM 841 N N . THR A 1 108 ? -13.528 14.408 2.436 1.00 87.50 108 THR A N 1
ATOM 842 C CA . THR A 1 108 ? -13.480 14.170 3.882 1.00 87.50 108 THR A CA 1
ATOM 843 C C . THR A 1 108 ? -14.883 13.925 4.439 1.00 87.50 108 THR A C 1
ATOM 845 O O . THR A 1 108 ? -15.861 14.530 3.983 1.00 87.50 108 THR A O 1
ATOM 848 N N . ARG A 1 109 ? -14.989 13.030 5.426 1.00 86.12 109 ARG A N 1
ATOM 849 C CA . ARG A 1 109 ? -16.257 12.762 6.108 1.00 86.12 109 ARG A CA 1
ATOM 850 C C . ARG A 1 109 ? -16.766 14.077 6.722 1.00 86.12 109 ARG A C 1
ATOM 852 O O . ARG A 1 109 ? -15.987 14.741 7.408 1.00 86.12 109 ARG A O 1
ATOM 859 N N . PRO A 1 110 ? -18.037 14.467 6.507 1.00 91.50 110 PRO A N 1
ATOM 860 C CA . PRO A 1 110 ? -18.595 15.650 7.152 1.00 91.50 110 PRO A CA 1
ATOM 861 C C . PRO A 1 110 ? -18.524 15.515 8.677 1.00 91.50 110 PRO A C 1
ATOM 863 O O . PRO A 1 110 ? -18.543 14.403 9.212 1.00 91.50 110 PRO A O 1
ATOM 866 N N . ALA A 1 111 ? -18.427 16.652 9.369 1.00 89.69 111 ALA A N 1
ATOM 867 C CA . ALA A 1 111 ? -18.353 16.680 10.824 1.00 89.69 111 ALA A CA 1
ATOM 868 C C . ALA A 1 111 ? -19.550 15.947 11.448 1.00 89.69 111 ALA A C 1
ATOM 870 O O . ALA A 1 111 ? -20.681 16.060 10.967 1.00 89.69 111 ALA A O 1
ATOM 871 N N . ALA A 1 112 ? -19.288 15.202 12.525 1.00 81.00 112 ALA A N 1
ATOM 872 C CA . ALA A 1 112 ? -20.343 14.542 13.277 1.00 81.00 112 ALA A CA 1
ATOM 873 C C . ALA A 1 112 ? -21.331 15.598 13.790 1.00 81.00 112 ALA A C 1
ATOM 875 O O . ALA A 1 112 ? -20.941 16.565 14.443 1.00 81.00 112 ALA A O 1
ATOM 876 N N . THR A 1 113 ? -22.605 15.424 13.459 1.00 80.38 113 THR A N 1
ATOM 877 C CA . THR A 1 113 ? -23.696 16.243 13.990 1.00 80.38 113 THR A CA 1
ATOM 878 C C . THR A 1 113 ? -24.219 15.559 15.248 1.00 80.38 113 THR A C 1
ATOM 880 O O . THR A 1 113 ? -24.336 14.334 15.270 1.00 80.38 113 THR A O 1
ATOM 883 N N . ALA A 1 114 ? -24.474 16.327 16.310 1.00 71.75 114 ALA A N 1
ATOM 884 C CA . ALA A 1 114 ? -25.069 15.778 17.525 1.00 71.75 114 ALA A CA 1
ATOM 885 C C . ALA A 1 114 ? -26.447 15.180 17.196 1.00 71.75 114 ALA A C 1
ATOM 887 O O . ALA A 1 114 ? -27.212 15.790 16.445 1.00 71.75 114 ALA A O 1
ATOM 888 N N . ALA A 1 115 ? -26.696 13.977 17.717 1.00 59.44 115 ALA A N 1
ATOM 889 C CA . ALA A 1 115 ? -27.978 13.286 17.617 1.00 59.44 115 ALA A CA 1
ATOM 890 C C . ALA A 1 115 ? -29.036 13.935 18.517 1.00 59.44 115 ALA A C 1
ATOM 892 O O . ALA A 1 115 ? -28.654 14.421 19.609 1.00 59.44 115 ALA A O 1
#

Secondary structure (DSSP, 8-state):
------------HHHHHHHHHHHHHHHHHHHHHHHHHHHHHHHHHHHHHHHHHHHHHHHHHHHHHHHTT--GGGS-SPPPPPPTTGGG-S---------TTTSPPPPPPPPPPP-

Foldseek 3Di:
DDDPDPDDDDDDPVVVVVVVVVVVVCVVVVVVVVVQVVVLVVQQVVVLVVQVVVVVVVVVVVVVVVVVVDDPVVVPDDDDDDDPVPVVDPDDDDHRDDRPVPDDDDDDDPDDDDD

Radius of gyration: 29.23 Å; chains: 1; bounding box: 64×49×73 Å

Sequence (115 aa):
MRRVTAQKWRPRLATVVIAILIMVMALPLAGLFFFRLYENQLIRQTEAELIAQGAVLAALYAQEVREAGLAPEKLGTPMPPPSTRDRASAYQPIEPRLDLASDRILPTRPAATAA

pLDDT: mean 83.32, std 10.67, range [47.75, 97.81]